Protein AF-A0A6I2X893-F1 (afdb_monomer_lite)

Structure (mmCIF, N/CA/C/O backbone):
data_AF-A0A6I2X893-F1
#
_entry.id   AF-A0A6I2X893-F1
#
loop_
_atom_site.group_PDB
_atom_site.id
_atom_site.type_symbol
_atom_site.label_atom_id
_atom_site.label_alt_id
_atom_site.label_comp_id
_atom_site.label_asym_id
_atom_site.label_entity_id
_atom_site.label_seq_id
_atom_site.pdbx_PDB_ins_code
_atom_site.Cartn_x
_atom_site.Cartn_y
_atom_site.Cartn_z
_atom_site.occupancy
_atom_site.B_iso_or_equiv
_atom_site.auth_seq_id
_atom_site.auth_comp_id
_atom_site.auth_asym_id
_atom_site.auth_atom_id
_atom_site.pdbx_PDB_model_num
ATOM 1 N N . MET A 1 1 ? 40.150 -14.019 -37.208 1.00 62.47 1 MET A N 1
ATOM 2 C CA . MET A 1 1 ? 39.716 -14.136 -35.794 1.00 62.47 1 MET A CA 1
ATOM 3 C C . MET A 1 1 ? 39.563 -12.783 -35.084 1.00 62.47 1 MET A C 1
ATOM 5 O O . MET A 1 1 ? 38.474 -12.524 -34.598 1.00 62.47 1 MET A O 1
ATOM 9 N N . LYS A 1 2 ? 40.552 -11.869 -35.089 1.00 66.88 2 LYS A N 1
ATOM 10 C CA . LYS A 1 2 ? 40.461 -10.568 -34.374 1.00 66.88 2 LYS A CA 1
ATOM 11 C C . LYS A 1 2 ? 39.279 -9.661 -34.775 1.00 66.88 2 LYS A C 1
ATOM 13 O O . LYS A 1 2 ? 38.664 -9.058 -33.910 1.00 66.88 2 LYS A O 1
ATOM 18 N N . ARG A 1 3 ? 38.922 -9.590 -36.065 1.00 70.25 3 ARG A N 1
ATOM 19 C CA . ARG A 1 3 ? 37.807 -8.740 -36.540 1.00 70.25 3 ARG A CA 1
ATOM 20 C C . ARG A 1 3 ? 36.434 -9.213 -36.048 1.00 70.25 3 ARG A C 1
ATOM 22 O O . ARG A 1 3 ? 35.612 -8.386 -35.689 1.00 70.25 3 ARG A O 1
ATOM 29 N N . VAL A 1 4 ? 36.212 -10.527 -35.987 1.00 75.25 4 VAL A N 1
ATOM 30 C CA . VAL A 1 4 ? 34.941 -11.113 -35.519 1.00 75.25 4 VAL A CA 1
ATOM 31 C C . VAL A 1 4 ? 34.735 -10.842 -34.025 1.00 75.25 4 VAL A C 1
ATOM 33 O O . VAL A 1 4 ? 33.635 -10.489 -33.619 1.00 75.25 4 VAL A O 1
ATOM 36 N N . ALA A 1 5 ? 35.807 -10.914 -33.228 1.00 76.31 5 ALA A N 1
ATOM 37 C CA . ALA A 1 5 ? 35.758 -10.590 -31.803 1.00 76.31 5 ALA A CA 1
ATOM 38 C C . ALA A 1 5 ? 35.379 -9.121 -31.545 1.00 76.31 5 ALA A C 1
ATOM 40 O O . ALA A 1 5 ? 34.573 -8.849 -30.667 1.00 76.31 5 ALA A O 1
ATOM 41 N N . VAL A 1 6 ? 35.895 -8.179 -32.344 1.00 80.00 6 VAL A N 1
ATOM 42 C CA . VAL A 1 6 ? 35.561 -6.749 -32.208 1.00 80.00 6 VAL A CA 1
ATOM 43 C C . VAL A 1 6 ? 34.079 -6.491 -32.495 1.00 80.00 6 VAL A C 1
ATOM 45 O O . VAL A 1 6 ? 33.419 -5.818 -31.710 1.00 80.00 6 VAL A O 1
ATOM 48 N N . TRP A 1 7 ? 33.532 -7.063 -33.572 1.00 83.12 7 TRP A N 1
ATOM 49 C CA . TRP A 1 7 ? 32.108 -6.919 -33.900 1.00 83.12 7 TRP A CA 1
ATOM 50 C C . TRP A 1 7 ? 31.191 -7.521 -32.830 1.00 83.12 7 TRP A C 1
ATOM 52 O O . TRP A 1 7 ? 30.184 -6.909 -32.482 1.00 83.12 7 TRP A O 1
ATOM 62 N N . LEU A 1 8 ? 31.565 -8.671 -32.261 1.00 84.69 8 LEU A N 1
ATOM 63 C CA . LEU A 1 8 ? 30.838 -9.267 -31.139 1.00 84.69 8 LEU A CA 1
ATOM 64 C C . LEU A 1 8 ? 30.844 -8.351 -29.910 1.00 84.69 8 LEU A C 1
ATOM 66 O O . LEU A 1 8 ? 29.790 -8.132 -29.321 1.00 84.69 8 LEU A O 1
ATOM 70 N N . SER A 1 9 ? 31.985 -7.750 -29.563 1.00 82.94 9 SER A N 1
ATOM 71 C CA . SER A 1 9 ? 32.061 -6.799 -28.448 1.00 82.94 9 SER A CA 1
ATOM 72 C C . SER A 1 9 ? 31.174 -5.569 -28.664 1.00 82.94 9 SER A C 1
ATOM 74 O O . SER A 1 9 ? 30.499 -5.136 -27.733 1.00 82.94 9 SER A O 1
ATOM 76 N N . PHE A 1 10 ? 31.124 -5.025 -29.885 1.00 85.56 10 PHE A N 1
ATOM 77 C CA . PHE A 1 10 ? 30.237 -3.901 -30.208 1.00 85.56 10 PHE A CA 1
ATOM 78 C C . PHE A 1 10 ? 28.756 -4.271 -30.092 1.00 85.56 10 PHE A C 1
ATOM 80 O O . PHE A 1 10 ? 27.983 -3.495 -29.533 1.00 85.56 10 PHE A O 1
ATOM 87 N N . LEU A 1 11 ? 28.361 -5.455 -30.569 1.00 88.75 11 LEU A N 1
ATOM 88 C CA . LEU A 1 11 ? 26.982 -5.936 -30.443 1.00 88.75 11 LEU A CA 1
ATOM 89 C C . LEU A 1 11 ? 26.580 -6.131 -28.979 1.00 88.75 11 LEU A C 1
ATOM 91 O O . LEU A 1 11 ? 25.486 -5.730 -28.590 1.00 88.75 11 LEU A O 1
ATOM 95 N N . VAL A 1 12 ? 27.475 -6.685 -28.158 1.00 89.56 12 VAL A N 1
ATOM 96 C CA . VAL A 1 12 ? 27.238 -6.849 -26.717 1.00 89.56 12 VAL A CA 1
ATOM 97 C C . VAL A 1 12 ? 27.071 -5.491 -26.035 1.00 89.56 12 VAL A C 1
ATOM 99 O O . VAL A 1 12 ? 26.118 -5.303 -25.284 1.00 89.56 12 VAL A O 1
ATOM 102 N N . LEU A 1 13 ? 27.935 -4.516 -26.328 1.00 90.19 13 LEU A N 1
ATOM 103 C CA . LEU A 1 13 ? 27.825 -3.173 -25.750 1.00 90.19 13 LEU A CA 1
ATOM 104 C C . LEU A 1 13 ? 26.540 -2.455 -26.180 1.00 90.19 13 LEU A C 1
ATOM 106 O O . LEU A 1 13 ? 25.881 -1.839 -25.344 1.00 90.19 13 LEU A O 1
ATOM 110 N N . ALA A 1 14 ? 26.154 -2.563 -27.453 1.00 88.25 14 ALA A N 1
ATOM 111 C CA . ALA A 1 14 ? 24.909 -1.988 -27.952 1.00 88.25 14 ALA A CA 1
ATOM 112 C C . ALA A 1 14 ? 23.677 -2.629 -27.289 1.00 88.25 14 ALA A C 1
ATOM 114 O O . ALA A 1 14 ? 22.754 -1.918 -26.894 1.00 88.25 14 ALA A O 1
ATOM 115 N N . ALA A 1 15 ? 23.683 -3.954 -27.104 1.00 89.62 15 ALA A N 1
ATOM 116 C CA . ALA A 1 15 ? 22.618 -4.663 -26.401 1.00 89.62 15 ALA A CA 1
ATOM 117 C C . ALA A 1 15 ? 22.517 -4.232 -24.928 1.00 89.62 15 ALA A C 1
ATOM 119 O O . ALA A 1 15 ? 21.420 -3.957 -24.445 1.00 89.62 15 ALA A O 1
ATOM 120 N N . ILE A 1 16 ? 23.650 -4.102 -24.228 1.00 91.44 16 ILE A N 1
ATOM 121 C CA . ILE A 1 16 ? 23.689 -3.625 -22.837 1.00 91.44 16 ILE A CA 1
ATOM 122 C C . ILE A 1 16 ? 23.150 -2.193 -22.741 1.00 91.44 16 ILE A C 1
ATOM 124 O O . ILE A 1 16 ? 22.291 -1.920 -21.906 1.00 91.44 16 ILE A O 1
ATOM 128 N N . ALA A 1 17 ? 23.599 -1.285 -23.611 1.00 89.31 17 ALA A N 1
ATOM 129 C CA . ALA A 1 17 ? 23.114 0.094 -23.626 1.00 89.31 17 ALA A CA 1
ATOM 130 C C . ALA A 1 17 ? 21.600 0.166 -23.894 1.00 89.31 17 ALA A C 1
ATOM 132 O O . ALA A 1 17 ? 20.893 0.924 -23.229 1.00 89.31 17 ALA A O 1
ATOM 133 N N . GLY A 1 18 ? 21.091 -0.666 -24.811 1.00 86.88 18 GLY A N 1
ATOM 134 C CA . GLY A 1 18 ? 19.658 -0.796 -25.075 1.00 86.88 18 GLY A CA 1
ATOM 135 C C . GLY A 1 18 ? 18.867 -1.272 -23.853 1.00 86.88 18 GLY A C 1
ATOM 136 O O . GLY A 1 18 ? 17.846 -0.675 -23.515 1.00 86.88 18 GLY A O 1
ATOM 137 N N . LEU A 1 19 ? 19.359 -2.293 -23.144 1.00 88.88 19 LEU A N 1
ATOM 138 C CA . LEU A 1 19 ? 18.731 -2.806 -21.919 1.00 88.88 19 LEU A CA 1
ATOM 139 C C . LEU A 1 19 ? 18.717 -1.773 -20.785 1.00 88.88 19 LEU A C 1
ATOM 141 O O . LEU A 1 19 ? 17.712 -1.653 -20.081 1.00 88.88 19 LEU A O 1
ATOM 145 N N . ILE A 1 20 ? 19.800 -1.006 -20.625 1.00 87.94 20 ILE A N 1
ATOM 146 C CA . ILE A 1 20 ? 19.881 0.078 -19.634 1.00 87.94 20 ILE A CA 1
ATOM 147 C C . ILE A 1 20 ? 18.862 1.171 -19.970 1.00 87.94 20 ILE A C 1
ATOM 149 O O . ILE A 1 20 ? 18.091 1.574 -19.100 1.00 87.94 20 ILE A O 1
ATOM 153 N N . GLY A 1 21 ? 18.815 1.616 -21.230 1.00 84.38 21 GLY A N 1
ATOM 154 C CA . GLY A 1 21 ? 17.868 2.640 -21.676 1.00 84.38 21 GLY A CA 1
ATOM 155 C C . GLY A 1 21 ? 16.410 2.213 -21.501 1.00 84.38 21 GLY A C 1
ATOM 156 O O . GLY A 1 21 ? 15.593 2.988 -21.007 1.00 84.38 21 GLY A O 1
ATOM 157 N N . TYR A 1 22 ? 16.092 0.960 -21.833 1.00 81.12 22 TYR A N 1
ATOM 158 C CA . TYR A 1 22 ? 14.754 0.402 -21.647 1.00 81.12 22 TYR A CA 1
ATOM 159 C C . TYR A 1 22 ? 14.357 0.317 -20.166 1.00 81.12 22 TYR A C 1
ATOM 161 O O . TYR A 1 22 ? 13.268 0.750 -19.793 1.00 81.12 22 TYR A O 1
ATOM 169 N N . SER A 1 23 ? 15.262 -0.164 -19.308 1.00 78.12 23 SER A N 1
ATOM 170 C CA . SER A 1 23 ? 15.038 -0.229 -17.856 1.00 78.12 23 SER A CA 1
ATOM 171 C C . SER A 1 23 ? 14.804 1.157 -17.252 1.00 78.12 23 SER A C 1
ATOM 173 O O . SER A 1 23 ? 13.889 1.339 -16.451 1.00 78.12 23 SER A O 1
ATOM 175 N N . PHE A 1 24 ? 15.590 2.152 -17.670 1.00 80.75 24 PHE A N 1
ATOM 176 C CA . PHE A 1 24 ? 15.430 3.533 -17.217 1.00 80.75 24 PHE A CA 1
ATOM 177 C C . PHE A 1 24 ? 14.083 4.125 -17.649 1.00 80.75 24 PHE A C 1
ATOM 179 O O . PHE A 1 24 ? 13.400 4.765 -16.851 1.00 80.75 24 PHE A O 1
ATOM 186 N N . TRP A 1 25 ? 13.668 3.872 -18.892 1.00 80.50 25 TRP A N 1
ATOM 187 C CA . TRP A 1 25 ? 12.378 4.332 -19.401 1.00 80.50 25 TRP A CA 1
ATOM 188 C C . TRP A 1 25 ? 11.197 3.739 -18.621 1.00 80.50 25 TRP A C 1
ATOM 190 O O . TRP A 1 25 ? 10.290 4.477 -18.234 1.00 80.50 25 TRP A O 1
ATOM 200 N N . LEU A 1 26 ? 11.226 2.432 -18.335 1.00 76.81 26 LEU A N 1
ATOM 201 C CA . LEU A 1 26 ? 10.202 1.778 -17.514 1.00 76.81 26 LEU A CA 1
ATOM 202 C C . LEU A 1 26 ? 10.150 2.357 -16.096 1.00 76.81 26 LEU A C 1
ATOM 204 O O . LEU A 1 26 ? 9.065 2.656 -15.599 1.00 76.81 26 LEU A O 1
ATOM 208 N N . ASN A 1 27 ? 11.312 2.559 -15.471 1.00 74.31 27 ASN A N 1
ATOM 209 C CA . ASN A 1 27 ? 11.397 3.080 -14.111 1.00 74.31 27 ASN A CA 1
ATOM 210 C C . ASN A 1 27 ? 10.838 4.509 -14.008 1.00 74.31 27 ASN A C 1
ATOM 212 O O . ASN A 1 27 ? 10.006 4.779 -13.147 1.00 74.31 27 ASN A O 1
ATOM 216 N N . ASN A 1 28 ? 11.199 5.393 -14.945 1.00 78.00 28 ASN A N 1
ATOM 217 C CA . ASN A 1 28 ? 10.663 6.756 -14.978 1.00 78.00 28 ASN A CA 1
ATOM 218 C C . ASN A 1 28 ? 9.144 6.778 -15.160 1.00 78.00 28 ASN A C 1
ATOM 220 O O . ASN A 1 28 ? 8.459 7.600 -14.558 1.00 78.00 28 ASN A O 1
ATOM 224 N N . ARG A 1 29 ? 8.606 5.877 -15.988 1.00 76.44 29 ARG A N 1
ATOM 225 C CA . ARG A 1 29 ? 7.160 5.789 -16.198 1.00 76.44 29 ARG A CA 1
ATOM 226 C C . ARG A 1 29 ? 6.436 5.353 -14.923 1.00 76.44 29 ARG A C 1
ATOM 228 O O . ARG A 1 29 ? 5.401 5.929 -14.594 1.00 76.44 29 ARG A O 1
ATOM 235 N N . ALA A 1 30 ? 6.993 4.384 -14.196 1.00 76.94 30 ALA A N 1
ATOM 236 C CA . ALA A 1 30 ? 6.466 3.978 -12.898 1.00 76.94 30 ALA A CA 1
ATOM 237 C C . ALA A 1 30 ? 6.508 5.139 -11.889 1.00 76.94 30 ALA A C 1
ATOM 239 O O . ALA A 1 30 ? 5.507 5.401 -11.229 1.00 76.94 30 ALA A O 1
ATOM 240 N N . ASP A 1 31 ? 7.608 5.899 -11.843 1.00 80.94 31 ASP A N 1
ATOM 241 C CA . ASP A 1 31 ? 7.763 7.063 -10.957 1.00 80.94 31 ASP A CA 1
ATOM 242 C C . ASP A 1 31 ? 6.732 8.161 -11.232 1.00 80.94 31 ASP A C 1
ATOM 244 O O . ASP A 1 31 ? 6.144 8.713 -10.302 1.00 80.94 31 ASP A O 1
ATOM 248 N N . THR A 1 32 ? 6.441 8.439 -12.506 1.00 86.38 32 THR A N 1
ATOM 249 C CA . THR A 1 32 ? 5.422 9.437 -12.871 1.00 86.38 32 THR A CA 1
ATOM 250 C C . THR A 1 32 ? 4.002 9.048 -12.458 1.00 86.38 32 THR A C 1
ATOM 252 O O . THR A 1 32 ? 3.158 9.928 -12.318 1.00 86.38 32 THR A O 1
ATOM 255 N N . ALA A 1 33 ? 3.736 7.757 -12.237 1.00 88.38 33 ALA A N 1
ATOM 256 C CA . ALA A 1 33 ? 2.425 7.250 -11.836 1.00 88.38 33 ALA A CA 1
ATOM 257 C C . ALA A 1 33 ? 2.237 7.168 -10.304 1.00 88.38 33 ALA A C 1
ATOM 259 O O . ALA A 1 33 ? 1.122 6.935 -9.839 1.00 88.38 33 ALA A O 1
ATOM 260 N 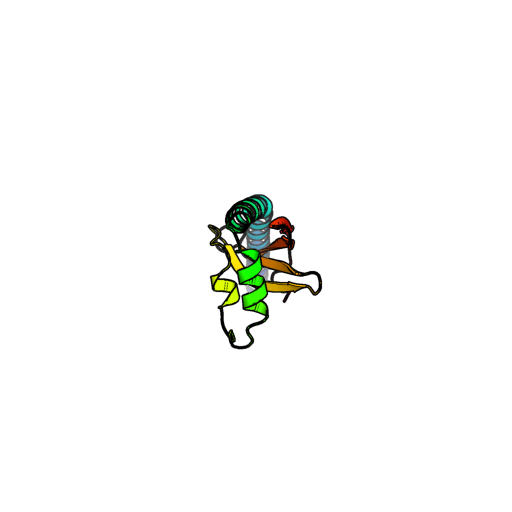N . VAL A 1 34 ? 3.286 7.396 -9.501 1.00 89.56 34 VAL A N 1
ATOM 261 C CA . VAL A 1 34 ? 3.217 7.338 -8.025 1.00 89.56 34 VAL A CA 1
ATOM 262 C C . VAL A 1 34 ? 2.205 8.322 -7.417 1.00 89.56 34 VAL A C 1
ATOM 264 O O . VAL A 1 34 ? 1.502 7.926 -6.484 1.00 89.56 34 VAL A O 1
ATOM 267 N N . PRO A 1 35 ? 2.066 9.573 -7.902 1.00 93.12 35 PRO A N 1
ATOM 268 C CA . PRO A 1 35 ? 1.042 10.481 -7.386 1.00 93.12 35 PRO A CA 1
ATOM 269 C C . PRO A 1 35 ? -0.381 9.966 -7.626 1.00 93.12 35 PRO A C 1
ATOM 271 O O . PRO A 1 35 ? -1.232 10.089 -6.749 1.00 93.12 35 PRO A O 1
ATOM 274 N N . GLU A 1 36 ? -0.631 9.345 -8.783 1.00 93.56 36 GLU A N 1
ATOM 275 C CA . GLU A 1 36 ? -1.933 8.746 -9.094 1.00 93.56 36 GLU A CA 1
ATOM 276 C C . GLU A 1 36 ? -2.210 7.537 -8.198 1.00 93.56 36 GLU A C 1
ATOM 278 O O . GLU A 1 36 ? -3.294 7.431 -7.626 1.00 93.56 36 GLU A O 1
ATOM 283 N N . LEU A 1 37 ? -1.215 6.663 -8.015 1.00 92.88 37 LEU A N 1
ATOM 284 C CA . LEU A 1 37 ? -1.312 5.546 -7.079 1.00 92.88 37 LEU A CA 1
ATOM 285 C C . LEU A 1 37 ? -1.622 6.044 -5.660 1.00 92.88 37 LEU A C 1
ATOM 287 O O . LEU A 1 37 ? -2.536 5.535 -5.016 1.00 92.88 37 LEU A O 1
ATOM 291 N N . SER A 1 38 ? -0.914 7.079 -5.201 1.00 93.75 38 SER A N 1
ATOM 292 C CA . SER A 1 38 ? -1.118 7.664 -3.871 1.00 93.75 38 SER A CA 1
ATOM 293 C C . SER A 1 38 ? -2.535 8.199 -3.703 1.00 93.75 38 SER A C 1
ATOM 295 O O . SER A 1 38 ? -3.183 7.896 -2.710 1.00 93.75 38 SER A O 1
ATOM 297 N N . PHE A 1 39 ? -3.050 8.913 -4.705 1.00 94.81 39 PHE A N 1
ATOM 298 C CA . PHE A 1 39 ? -4.415 9.431 -4.700 1.00 94.81 39 PHE A CA 1
ATOM 299 C C . PHE A 1 39 ? -5.478 8.321 -4.645 1.00 94.81 39 PHE A C 1
ATOM 301 O O . PHE A 1 39 ? -6.470 8.443 -3.923 1.00 94.81 39 PHE A O 1
ATOM 308 N N . ARG A 1 40 ? -5.283 7.220 -5.384 1.00 95.00 40 ARG A N 1
ATOM 309 C CA . ARG A 1 40 ? -6.212 6.077 -5.362 1.00 95.00 40 ARG A CA 1
ATOM 310 C C . ARG A 1 40 ? -6.214 5.366 -4.016 1.00 95.00 40 ARG A C 1
ATOM 312 O O . ARG A 1 40 ? -7.288 5.043 -3.513 1.00 95.00 40 ARG A O 1
ATOM 319 N N . VAL A 1 41 ? -5.031 5.141 -3.444 1.00 94.94 41 VAL A N 1
ATOM 320 C CA . VAL A 1 41 ? -4.885 4.569 -2.100 1.00 94.94 41 VAL A CA 1
ATOM 321 C C . VAL A 1 41 ? -5.568 5.472 -1.077 1.00 94.94 41 VAL A C 1
ATOM 323 O O . VAL A 1 41 ? -6.376 4.989 -0.292 1.00 94.94 41 VAL A O 1
ATOM 326 N N . ASP A 1 42 ? -5.301 6.776 -1.128 1.00 94.50 42 ASP A N 1
ATOM 327 C CA . ASP A 1 42 ? -5.877 7.764 -0.214 1.00 94.50 42 ASP A CA 1
ATOM 328 C C . ASP A 1 42 ? -7.400 7.734 -0.248 1.00 94.50 42 ASP A C 1
ATOM 330 O O . ASP A 1 42 ? -8.042 7.532 0.776 1.00 94.50 42 ASP A O 1
ATOM 334 N N . THR A 1 43 ? -7.974 7.807 -1.450 1.00 94.00 43 THR A N 1
ATOM 335 C CA . THR A 1 43 ? -9.424 7.784 -1.648 1.00 94.00 43 THR A CA 1
ATOM 336 C C . THR A 1 43 ? -10.040 6.490 -1.116 1.00 94.00 43 THR A C 1
ATOM 338 O O . THR A 1 43 ? -11.004 6.535 -0.356 1.00 94.00 43 THR A O 1
ATOM 341 N N . ALA A 1 44 ? -9.490 5.330 -1.483 1.00 93.56 44 ALA A N 1
ATOM 342 C CA . ALA A 1 44 ? -10.037 4.038 -1.073 1.00 93.56 44 ALA A CA 1
ATOM 343 C C . ALA A 1 44 ? -9.959 3.831 0.448 1.00 93.56 44 ALA A C 1
ATOM 345 O O . ALA A 1 44 ? -10.920 3.370 1.065 1.00 93.56 44 ALA A O 1
ATOM 346 N N . VAL A 1 45 ? -8.830 4.199 1.060 1.00 92.50 45 VAL A N 1
ATOM 347 C CA . VAL A 1 45 ? -8.621 4.065 2.505 1.00 92.50 45 VAL A CA 1
ATOM 348 C C . VAL A 1 45 ? -9.440 5.089 3.279 1.00 92.50 45 VAL A C 1
ATOM 350 O O . VAL A 1 45 ? -10.050 4.720 4.275 1.00 92.50 45 VAL A O 1
ATOM 353 N N . ALA A 1 46 ? -9.534 6.335 2.815 1.00 92.06 46 ALA A N 1
ATOM 354 C CA . ALA A 1 46 ? -10.381 7.352 3.433 1.00 92.06 46 ALA A CA 1
ATOM 355 C C . ALA A 1 46 ? -11.861 6.953 3.399 1.00 92.06 46 ALA A C 1
ATOM 357 O O . ALA A 1 46 ? -12.546 7.079 4.413 1.00 92.06 46 ALA A O 1
ATOM 358 N N . MET A 1 47 ? -12.342 6.410 2.275 1.00 89.94 47 MET A N 1
ATOM 359 C CA . MET A 1 47 ? -13.705 5.883 2.172 1.00 89.94 47 MET A CA 1
ATOM 360 C C . MET A 1 47 ? -13.945 4.7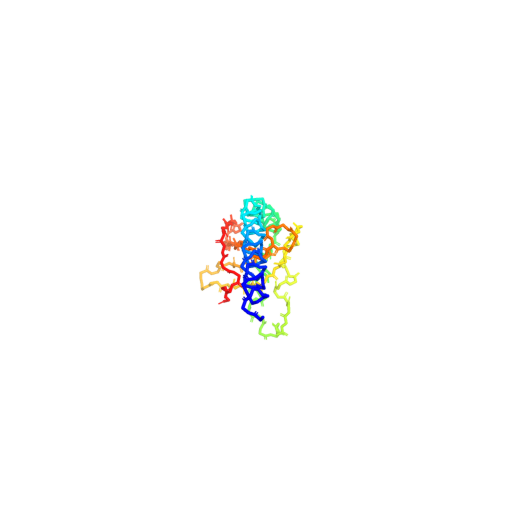19 3.138 1.00 89.94 47 MET A C 1
ATOM 362 O O . MET A 1 47 ? -14.990 4.678 3.779 1.00 89.94 47 MET A O 1
ATOM 366 N N . ALA A 1 48 ? -12.985 3.800 3.277 1.00 88.38 48 ALA A N 1
ATOM 367 C CA . ALA A 1 48 ? -13.087 2.702 4.237 1.00 88.38 48 ALA A CA 1
ATOM 368 C C . ALA A 1 48 ? -13.014 3.186 5.694 1.00 88.38 48 ALA A C 1
ATOM 370 O O . ALA A 1 48 ? -13.737 2.678 6.541 1.00 88.38 48 ALA A O 1
ATOM 371 N N . ALA A 1 49 ? -12.192 4.195 5.989 1.00 87.12 49 ALA A N 1
ATOM 372 C CA . ALA A 1 49 ? -12.064 4.781 7.322 1.00 87.12 49 ALA A CA 1
ATOM 373 C C . ALA A 1 49 ? -13.315 5.553 7.772 1.00 87.12 49 ALA A C 1
ATOM 375 O O . ALA A 1 49 ? -13.500 5.752 8.967 1.00 87.12 49 ALA A O 1
ATOM 376 N N . HIS A 1 50 ? -14.177 5.965 6.835 1.00 85.00 50 HIS A N 1
ATOM 377 C CA . HIS A 1 50 ? -15.493 6.537 7.142 1.00 85.00 50 HIS A CA 1
ATOM 378 C C . HIS A 1 50 ? -16.544 5.479 7.516 1.00 85.00 50 HIS A C 1
ATOM 380 O O . HIS A 1 50 ? -17.621 5.851 7.976 1.00 85.00 50 HIS A O 1
ATOM 386 N N . ASP A 1 51 ? -16.272 4.186 7.304 1.00 83.25 51 ASP A N 1
ATOM 387 C CA . ASP A 1 51 ? -17.135 3.110 7.793 1.00 83.25 51 ASP A CA 1
ATOM 388 C C . ASP A 1 51 ? -16.895 2.887 9.291 1.00 83.25 51 ASP A C 1
ATOM 390 O O . ASP A 1 51 ? -15.764 2.638 9.733 1.00 83.25 51 ASP A O 1
ATOM 394 N N . ASP A 1 52 ? -17.973 2.956 10.073 1.00 74.38 52 ASP A N 1
ATOM 395 C CA . ASP A 1 52 ? -17.919 2.838 11.525 1.00 74.38 52 ASP A CA 1
ATOM 396 C C . ASP A 1 52 ? -17.245 1.514 11.932 1.00 74.38 52 ASP A C 1
ATOM 398 O O . ASP A 1 52 ? -17.665 0.402 11.587 1.00 74.38 52 ASP A O 1
ATOM 402 N N . GLY A 1 53 ? -16.154 1.639 12.689 1.00 80.56 53 GLY A N 1
ATOM 403 C CA . GLY A 1 53 ? -15.407 0.510 13.235 1.00 80.56 53 GLY A CA 1
ATOM 404 C C . GLY A 1 53 ? -14.420 -0.157 12.272 1.00 80.56 53 GLY A C 1
ATOM 405 O O . GLY A 1 53 ? -13.858 -1.188 12.634 1.00 80.56 53 GLY A O 1
ATOM 406 N N . PHE A 1 54 ? -14.152 0.385 11.078 1.00 85.56 54 PHE A N 1
ATOM 407 C CA . PHE A 1 54 ? -13.093 -0.137 10.199 1.00 85.56 54 PHE A CA 1
ATOM 408 C C . PHE A 1 54 ? -11.724 -0.189 10.896 1.00 85.56 54 PHE A C 1
ATOM 410 O O . PHE A 1 54 ? -11.092 -1.249 10.959 1.00 85.56 54 PHE A O 1
ATOM 417 N N . THR A 1 55 ? -11.301 0.933 11.482 1.00 82.31 55 THR A N 1
ATOM 418 C CA . THR A 1 55 ? -10.041 1.039 12.231 1.00 82.31 55 THR A CA 1
ATOM 419 C C . THR A 1 55 ? -10.025 0.087 13.427 1.00 82.31 55 THR A C 1
ATOM 421 O O . THR A 1 55 ? -9.041 -0.619 13.640 1.00 82.31 55 THR A O 1
ATOM 424 N N . ASP A 1 56 ? -11.140 -0.028 14.153 1.00 84.81 56 ASP A N 1
ATOM 425 C CA . ASP A 1 56 ? -11.266 -0.949 15.287 1.00 84.81 56 ASP A CA 1
ATOM 426 C C . ASP A 1 56 ? -11.154 -2.414 14.859 1.00 84.81 56 ASP A C 1
ATOM 428 O O . ASP A 1 56 ? -10.496 -3.203 15.538 1.00 84.81 56 ASP A O 1
ATOM 432 N N . ARG A 1 57 ? -11.742 -2.791 13.715 1.00 85.00 57 ARG A N 1
ATOM 433 C CA . ARG A 1 57 ? -11.617 -4.142 13.144 1.00 85.00 57 ARG A CA 1
ATOM 434 C C . ARG A 1 57 ? -10.173 -4.453 12.772 1.00 85.00 57 ARG A C 1
ATOM 436 O O . ARG A 1 57 ? -9.715 -5.559 13.049 1.00 85.00 57 ARG A O 1
ATOM 443 N N . LEU A 1 58 ? -9.446 -3.492 12.203 1.00 81.94 58 LEU A N 1
ATOM 444 C CA . LEU A 1 58 ? -8.021 -3.639 11.895 1.00 81.94 58 LEU A CA 1
ATOM 445 C C . LEU A 1 58 ? -7.177 -3.783 13.170 1.00 81.94 58 LEU A C 1
ATOM 447 O O . LEU A 1 58 ? -6.371 -4.707 13.278 1.00 81.94 58 LEU A O 1
ATOM 451 N N . ILE A 1 59 ? -7.399 -2.931 14.173 1.00 82.12 59 ILE A N 1
ATOM 452 C CA . ILE A 1 59 ? -6.713 -3.011 15.473 1.00 82.12 59 ILE A CA 1
ATOM 453 C C . ILE A 1 59 ? -7.053 -4.316 16.202 1.00 82.12 59 ILE A C 1
ATOM 455 O O . ILE A 1 59 ? -6.208 -4.898 16.880 1.00 82.12 59 ILE A O 1
ATOM 459 N N . TRP A 1 60 ? -8.287 -4.795 16.096 1.00 82.25 60 TRP A N 1
ATOM 460 C CA . TRP A 1 60 ? -8.674 -6.083 16.653 1.00 82.25 60 TRP A CA 1
ATOM 461 C C . TRP A 1 60 ? -7.981 -7.228 15.908 1.00 82.25 60 TRP A C 1
ATOM 463 O O . TRP A 1 60 ? -7.394 -8.100 16.548 1.00 82.25 60 TRP A O 1
ATOM 473 N N . ALA A 1 61 ? -7.958 -7.188 14.572 1.00 77.88 61 ALA A N 1
ATOM 474 C CA . ALA A 1 61 ? -7.295 -8.189 13.741 1.00 77.88 61 ALA A CA 1
ATOM 475 C C . ALA A 1 61 ? -5.787 -8.292 14.028 1.00 77.88 61 ALA A C 1
ATOM 477 O O . ALA A 1 61 ? -5.252 -9.397 14.002 1.00 77.88 61 ALA A O 1
ATOM 478 N N . SER A 1 62 ? -5.111 -7.190 14.382 1.00 76.44 62 SER A N 1
ATOM 479 C CA . SER A 1 62 ? -3.691 -7.230 14.777 1.00 76.44 62 SER A CA 1
ATOM 480 C C . SER A 1 62 ? -3.434 -7.951 16.103 1.00 76.44 62 SER A C 1
ATOM 482 O O . SER A 1 62 ? -2.348 -8.486 16.318 1.00 76.44 62 SER A O 1
ATOM 484 N N . LYS A 1 63 ? -4.426 -7.982 17.001 1.00 76.75 63 LYS A N 1
ATOM 485 C CA . LYS A 1 63 ? -4.325 -8.600 18.335 1.00 76.75 63 LYS A CA 1
ATOM 486 C C . LYS A 1 63 ? -4.688 -10.080 18.331 1.00 76.75 63 LYS A C 1
ATOM 488 O O . LYS A 1 63 ? -4.324 -10.811 19.253 1.00 76.75 63 LYS A O 1
ATOM 493 N N . VAL A 1 64 ? -5.421 -10.530 17.318 1.00 69.38 64 VAL A N 1
ATOM 494 C CA . VAL A 1 64 ? -5.859 -11.917 17.196 1.00 69.38 64 VAL A CA 1
ATOM 495 C C . VAL A 1 64 ? -4.722 -12.736 16.582 1.00 69.38 64 VAL A C 1
ATOM 497 O O . VAL A 1 64 ? -4.581 -12.858 15.369 1.00 69.38 64 VAL A O 1
ATOM 500 N N . SER A 1 65 ? -3.906 -13.325 17.459 1.00 50.34 65 SER A N 1
ATOM 501 C CA . SER A 1 65 ? -2.731 -14.155 17.137 1.00 50.34 65 SER A CA 1
ATOM 502 C C . SER A 1 65 ? -3.018 -15.381 16.256 1.00 50.34 65 SER A C 1
ATOM 504 O O . SER A 1 65 ? -2.084 -16.013 15.761 1.00 50.34 65 SER A O 1
ATOM 506 N N . SER A 1 66 ? -4.291 -15.731 16.044 1.00 47.56 66 SER A N 1
ATOM 507 C CA . SER A 1 66 ? -4.708 -16.825 15.163 1.00 47.56 66 SER A CA 1
ATOM 508 C C . SER A 1 66 ? -4.737 -16.457 13.677 1.00 47.56 66 SER A C 1
ATOM 510 O O . SER A 1 66 ? -4.896 -17.354 12.853 1.00 47.56 66 SER A O 1
ATOM 512 N N . PHE A 1 67 ? -4.554 -15.186 13.302 1.00 49.44 67 PHE A N 1
ATOM 513 C CA . PHE A 1 67 ? -4.369 -14.790 11.903 1.00 49.44 67 PHE A CA 1
ATOM 514 C C . PHE A 1 67 ? -2.918 -15.009 11.448 1.00 49.44 67 PHE A C 1
ATOM 516 O O . PHE A 1 67 ? -2.213 -14.090 11.047 1.00 49.44 67 PHE A O 1
ATOM 523 N N . GLN A 1 68 ? -2.458 -16.260 11.502 1.00 40.94 68 GLN A N 1
ATOM 524 C CA . GLN A 1 68 ? -1.300 -16.690 10.721 1.00 40.94 68 GLN A CA 1
ATOM 525 C C . GLN A 1 68 ? -1.765 -16.881 9.263 1.00 40.94 68 GLN A C 1
ATOM 527 O O . GLN A 1 68 ? -2.154 -17.977 8.870 1.00 40.94 68 GLN A O 1
ATOM 532 N N . GLY A 1 69 ? -1.823 -15.786 8.496 1.00 52.41 69 GLY A N 1
ATOM 533 C CA . GLY A 1 69 ? -2.257 -15.725 7.089 1.00 52.41 69 GLY A CA 1
ATOM 534 C C . GLY A 1 69 ? -2.682 -14.308 6.668 1.00 52.41 69 GLY A C 1
ATOM 535 O O . GLY A 1 69 ? -2.663 -13.407 7.505 1.00 52.41 69 GLY A O 1
ATOM 536 N N . ASP A 1 70 ? -3.117 -14.123 5.410 1.00 55.91 70 ASP A N 1
ATOM 537 C CA . ASP A 1 70 ? -3.590 -12.860 4.778 1.00 55.91 70 ASP A CA 1
ATOM 538 C C . ASP A 1 70 ? -4.784 -12.162 5.486 1.00 55.91 70 ASP A C 1
ATOM 540 O O . ASP A 1 70 ? -5.456 -11.309 4.917 1.00 55.91 70 ASP A O 1
ATOM 544 N N . GLY A 1 71 ? -5.103 -12.509 6.732 1.00 64.38 71 GLY 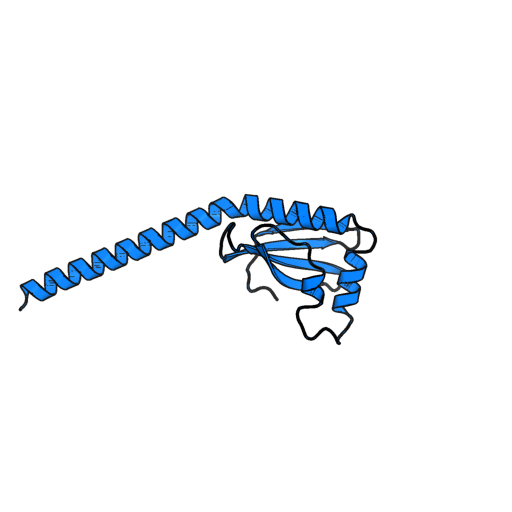A N 1
ATOM 545 C CA . GLY A 1 71 ? -6.300 -12.079 7.453 1.00 64.38 71 GLY A CA 1
ATOM 546 C C . GLY A 1 71 ? -6.462 -10.567 7.617 1.00 64.38 71 GLY A C 1
ATOM 547 O O . GLY A 1 71 ? -7.483 -10.036 7.184 1.00 64.38 71 GLY A O 1
ATOM 548 N N . PRO A 1 72 ? -5.487 -9.843 8.201 1.00 66.62 72 PRO A N 1
ATOM 549 C CA . PRO A 1 72 ? -5.570 -8.386 8.312 1.00 66.62 72 PRO A CA 1
ATOM 550 C C . PRO A 1 72 ? -5.537 -7.706 6.938 1.00 66.62 72 PRO A C 1
ATOM 552 O O . PRO A 1 72 ? -6.146 -6.658 6.750 1.00 66.62 72 PRO A O 1
ATOM 555 N N . LEU A 1 73 ? -4.865 -8.333 5.966 1.00 74.81 73 LEU A N 1
ATOM 556 C CA . LEU A 1 73 ? -4.797 -7.863 4.584 1.00 74.81 73 LEU A CA 1
ATOM 557 C C . LEU A 1 73 ? -6.148 -8.005 3.866 1.00 74.81 73 LEU A C 1
ATOM 559 O O . LEU A 1 73 ? -6.488 -7.155 3.053 1.00 74.81 73 LEU A O 1
ATOM 563 N N . ALA A 1 74 ? -6.960 -9.006 4.216 1.00 76.25 74 ALA A N 1
ATOM 564 C CA . ALA A 1 74 ? -8.311 -9.183 3.680 1.00 76.25 74 ALA A CA 1
ATOM 565 C C . ALA A 1 74 ? -9.296 -8.093 4.136 1.00 76.25 74 ALA A C 1
ATOM 567 O O . ALA A 1 74 ? -10.342 -7.912 3.514 1.00 76.25 74 ALA A O 1
ATOM 568 N N . LEU A 1 75 ? -8.978 -7.373 5.216 1.00 82.62 75 LEU A N 1
ATOM 569 C CA . LEU A 1 75 ? -9.736 -6.197 5.641 1.00 82.62 75 LEU A CA 1
ATOM 570 C C . LEU A 1 75 ? -9.307 -4.934 4.892 1.00 82.62 75 LEU A C 1
ATOM 572 O O . LEU A 1 75 ? -10.050 -3.958 4.908 1.00 82.62 75 LEU A O 1
ATOM 576 N N . ALA A 1 76 ? -8.135 -4.919 4.255 1.00 87.44 76 ALA A N 1
ATOM 577 C CA . ALA A 1 76 ? -7.664 -3.743 3.543 1.00 87.44 76 ALA A CA 1
ATOM 578 C C . ALA A 1 76 ? -8.568 -3.440 2.330 1.00 87.44 76 ALA A C 1
ATOM 580 O O . ALA A 1 76 ? -8.972 -4.359 1.611 1.00 87.44 76 ALA A O 1
ATOM 581 N N . PRO A 1 77 ? -8.898 -2.163 2.075 1.00 90.69 77 PRO A N 1
ATOM 582 C CA . PRO A 1 77 ? -9.706 -1.789 0.928 1.00 90.69 77 PRO A CA 1
ATOM 583 C C . PRO A 1 77 ? -9.003 -2.137 -0.382 1.00 90.69 77 PRO A C 1
ATOM 585 O O . PRO A 1 77 ? -7.791 -1.988 -0.536 1.00 90.69 77 PRO A O 1
ATOM 588 N N . VAL A 1 78 ? -9.795 -2.571 -1.359 1.00 91.44 78 VAL A N 1
ATOM 589 C CA . VAL A 1 78 ? -9.295 -2.876 -2.699 1.00 91.44 78 VAL A CA 1
ATOM 590 C C . VAL A 1 78 ? -8.950 -1.573 -3.413 1.00 91.44 78 VAL A C 1
ATOM 592 O O . VAL A 1 78 ? -9.806 -0.708 -3.597 1.00 91.44 78 VAL A O 1
ATOM 595 N N . VAL A 1 79 ? -7.703 -1.457 -3.863 1.00 93.69 79 VAL A N 1
ATOM 596 C CA . VAL A 1 79 ? -7.224 -0.319 -4.650 1.00 93.69 79 VAL A CA 1
ATOM 597 C C . VAL A 1 79 ? -7.017 -0.773 -6.086 1.00 93.69 79 VAL A C 1
ATOM 599 O O . VAL A 1 79 ? -6.245 -1.686 -6.361 1.00 93.69 79 VAL A O 1
ATOM 602 N N . ALA A 1 80 ? -7.701 -0.127 -7.030 1.00 91.81 80 ALA A N 1
ATOM 603 C CA . ALA A 1 80 ? -7.520 -0.420 -8.446 1.00 91.81 80 ALA A CA 1
ATOM 604 C C . ALA A 1 80 ? -6.074 -0.134 -8.868 1.00 91.81 80 ALA A C 1
ATOM 606 O O . ALA A 1 80 ? -5.656 1.027 -8.952 1.00 91.81 80 ALA A O 1
ATOM 607 N N . GLY A 1 81 ? -5.363 -1.214 -9.167 1.00 91.12 81 GLY A N 1
ATOM 608 C CA . GLY A 1 81 ? -3.996 -1.189 -9.645 1.00 91.12 81 GLY A CA 1
ATOM 609 C C . GLY A 1 81 ? -2.906 -1.272 -8.592 1.00 91.12 81 GLY A C 1
ATOM 610 O O . GLY A 1 81 ? -1.745 -0.965 -8.865 1.00 91.12 81 GLY A O 1
ATOM 611 N N . ALA A 1 82 ? -3.284 -1.689 -7.388 1.00 94.00 82 ALA A N 1
ATOM 612 C CA . ALA A 1 82 ? -2.355 -1.975 -6.318 1.00 94.00 82 ALA A CA 1
ATOM 613 C C . ALA A 1 82 ? -2.842 -3.145 -5.467 1.00 94.00 82 ALA A C 1
ATOM 615 O O . ALA A 1 82 ? -4.038 -3.417 -5.378 1.00 94.00 82 ALA A O 1
ATOM 616 N N . GLU A 1 83 ? -1.909 -3.818 -4.816 1.00 92.69 83 GLU A N 1
ATOM 617 C CA . GLU A 1 83 ? -2.187 -4.872 -3.848 1.00 92.69 83 GLU A CA 1
ATOM 618 C C . GLU A 1 83 ? -1.641 -4.485 -2.480 1.00 92.69 83 GLU A C 1
ATOM 620 O O . GLU A 1 83 ? -0.616 -3.811 -2.379 1.00 92.69 83 GLU A O 1
ATOM 625 N N . VAL A 1 84 ? -2.326 -4.887 -1.411 1.00 90.88 84 VAL A N 1
ATOM 626 C CA . VAL A 1 84 ? -1.810 -4.654 -0.065 1.00 90.88 84 VAL A CA 1
ATOM 627 C C . VAL A 1 84 ? -0.693 -5.666 0.216 1.00 90.88 84 VAL A C 1
ATOM 629 O O . VAL A 1 84 ? -0.852 -6.868 0.016 1.00 90.88 84 VAL A O 1
ATOM 632 N N . ARG A 1 85 ? 0.462 -5.175 0.657 1.00 89.31 85 ARG A N 1
ATOM 633 C CA . ARG A 1 85 ? 1.678 -5.966 0.893 1.00 89.31 85 ARG A CA 1
ATOM 634 C C . ARG A 1 85 ? 1.967 -6.189 2.358 1.00 89.31 85 ARG A C 1
ATOM 636 O O . ARG A 1 85 ? 2.463 -7.250 2.728 1.00 89.31 85 ARG A O 1
ATOM 643 N N . SER A 1 86 ? 1.700 -5.190 3.187 1.00 87.56 86 SER A N 1
ATOM 644 C CA . SER A 1 86 ? 1.918 -5.304 4.621 1.00 87.56 86 SER A CA 1
ATOM 645 C C . SER A 1 86 ? 0.918 -4.480 5.411 1.00 87.56 86 SER A C 1
ATOM 647 O O . SER A 1 86 ? 0.298 -3.533 4.918 1.00 87.56 86 SER A O 1
ATOM 649 N N . PHE A 1 87 ? 0.765 -4.900 6.657 1.00 87.50 87 PHE A N 1
ATOM 650 C CA . PHE A 1 87 ? -0.093 -4.297 7.651 1.00 87.50 87 PHE A CA 1
ATOM 651 C C . PHE A 1 87 ? 0.659 -4.280 8.976 1.00 87.50 87 PHE A C 1
ATOM 653 O O . PHE A 1 87 ? 1.221 -5.299 9.385 1.00 87.50 87 PHE A O 1
ATOM 660 N N . SER A 1 88 ? 0.643 -3.143 9.658 1.00 86.31 88 SER A N 1
ATOM 661 C CA . SER A 1 88 ? 1.166 -3.022 11.014 1.00 86.31 88 SER A CA 1
ATOM 662 C C . SER A 1 88 ? 0.336 -2.044 11.835 1.00 86.31 88 SER A C 1
ATOM 664 O O . SER A 1 88 ? -0.383 -1.200 11.303 1.00 86.31 88 SER A O 1
ATOM 666 N N . VAL A 1 89 ? 0.412 -2.181 13.157 1.00 88.00 89 VAL A N 1
ATOM 667 C CA . VAL A 1 89 ? -0.234 -1.267 14.104 1.00 88.00 89 VAL A CA 1
ATOM 668 C C . VAL A 1 89 ? 0.823 -0.797 15.090 1.00 88.00 89 VAL A C 1
ATOM 670 O O . VAL A 1 89 ? 1.517 -1.619 15.690 1.00 88.00 89 VAL A O 1
ATOM 673 N N . SER A 1 90 ? 0.980 0.517 15.234 1.00 86.00 90 SER A N 1
ATOM 674 C CA . SER A 1 90 ? 1.906 1.097 16.205 1.00 86.00 90 SER A CA 1
ATOM 675 C C . SER A 1 90 ? 1.364 0.977 17.634 1.00 86.00 90 SER A C 1
ATOM 677 O O . SER A 1 90 ? 0.177 0.732 17.855 1.00 86.00 90 SER A O 1
ATOM 679 N N . LEU A 1 91 ? 2.231 1.196 18.627 1.00 81.62 91 LEU A N 1
ATOM 680 C CA . LEU A 1 91 ? 1.815 1.263 20.035 1.00 81.62 91 LEU A CA 1
ATOM 681 C C . LEU A 1 91 ? 0.815 2.399 20.297 1.00 81.62 91 LEU A C 1
ATOM 683 O O . LEU A 1 91 ? -0.039 2.266 21.169 1.00 81.62 91 LEU A O 1
ATOM 687 N N . ASP A 1 92 ? 0.885 3.465 19.500 1.00 86.31 92 ASP A N 1
ATOM 688 C CA . ASP A 1 92 ? -0.033 4.606 19.556 1.00 86.31 92 ASP A CA 1
ATOM 689 C C . ASP A 1 92 ? -1.369 4.322 18.841 1.00 86.31 92 ASP A C 1
ATOM 691 O O . ASP A 1 92 ? -2.213 5.205 18.720 1.00 86.31 92 ASP A O 1
ATOM 695 N N . GLY A 1 93 ? -1.571 3.096 18.340 1.00 84.12 93 GLY A N 1
ATOM 696 C CA . GLY A 1 93 ? -2.797 2.677 17.661 1.00 84.12 93 GLY A CA 1
ATOM 697 C C . GLY A 1 93 ? -2.904 3.126 16.203 1.00 84.12 93 GLY A C 1
ATOM 698 O O . GLY A 1 93 ? -3.954 2.934 15.596 1.00 84.12 93 GLY A O 1
ATOM 699 N N . ILE A 1 94 ? -1.839 3.691 15.622 1.00 89.44 94 ILE A N 1
ATOM 700 C CA . ILE A 1 94 ? -1.814 4.053 14.201 1.00 89.44 94 ILE A CA 1
ATOM 701 C C . ILE A 1 94 ? -1.732 2.773 13.382 1.00 89.44 94 ILE A C 1
ATOM 703 O O . ILE A 1 94 ? -0.796 1.986 13.539 1.00 89.44 94 ILE A O 1
ATOM 707 N N . VAL A 1 95 ? -2.690 2.589 12.483 1.00 90.31 95 VAL A N 1
ATOM 708 C CA . VAL A 1 95 ? -2.701 1.475 11.544 1.00 90.31 95 VAL A CA 1
ATOM 709 C C . VAL A 1 95 ? -1.982 1.891 10.269 1.00 90.31 95 VAL A C 1
ATOM 711 O O . VAL A 1 95 ? -2.333 2.895 9.660 1.00 90.31 95 VAL A O 1
ATOM 714 N N . ARG A 1 96 ? -0.994 1.111 9.836 1.00 91.56 96 ARG A N 1
ATOM 715 C CA . ARG A 1 96 ? -0.292 1.305 8.567 1.00 91.56 96 ARG A CA 1
ATOM 716 C C . ARG A 1 96 ? -0.625 0.172 7.608 1.00 91.56 96 ARG A C 1
ATOM 718 O O . ARG A 1 96 ? -0.416 -0.994 7.930 1.00 91.56 96 ARG A O 1
ATOM 725 N N . LEU A 1 97 ? -1.075 0.532 6.410 1.00 91.69 97 LEU A N 1
ATOM 726 C CA . LEU A 1 97 ? -1.235 -0.364 5.264 1.00 91.69 97 LEU A CA 1
ATOM 727 C C . LEU A 1 97 ? -0.245 0.042 4.175 1.00 91.69 97 LEU A C 1
ATOM 729 O O . LEU A 1 97 ? -0.172 1.219 3.828 1.00 91.69 97 LEU A O 1
ATOM 733 N N . ILE A 1 98 ? 0.508 -0.907 3.625 1.00 93.19 98 ILE A N 1
ATOM 734 C CA . ILE A 1 98 ? 1.395 -0.649 2.484 1.00 93.19 98 ILE A CA 1
ATOM 735 C C . ILE A 1 98 ? 0.794 -1.284 1.242 1.00 93.19 98 ILE A C 1
ATOM 737 O O . ILE A 1 98 ? 0.544 -2.485 1.230 1.00 93.19 98 ILE A O 1
ATOM 741 N N . TYR A 1 99 ? 0.606 -0.481 0.199 1.00 93.75 99 TYR A N 1
ATOM 742 C CA . TYR A 1 99 ? 0.146 -0.919 -1.112 1.00 93.75 99 TYR A CA 1
ATOM 743 C C . TYR A 1 99 ? 1.300 -0.910 -2.102 1.00 93.75 99 TYR A C 1
ATOM 745 O O . TYR A 1 99 ? 2.015 0.087 -2.178 1.00 93.75 99 TYR A O 1
ATOM 753 N N . GLU A 1 100 ? 1.456 -1.984 -2.868 1.00 94.56 100 GLU A N 1
ATOM 754 C CA . GLU A 1 100 ? 2.370 -2.082 -4.004 1.00 94.56 100 GLU A CA 1
ATOM 755 C C . GLU A 1 100 ? 1.591 -1.937 -5.307 1.00 94.56 100 GLU A C 1
ATOM 757 O O . GLU A 1 100 ? 0.608 -2.637 -5.539 1.00 94.56 100 GLU A O 1
ATOM 762 N N . GLY A 1 101 ? 2.028 -1.011 -6.156 1.00 93.12 101 GLY A N 1
ATOM 763 C CA . GLY A 1 101 ? 1.490 -0.835 -7.495 1.00 93.12 101 GLY A CA 1
ATOM 764 C C . GLY A 1 101 ? 1.732 -2.075 -8.352 1.00 93.12 101 GLY A C 1
ATOM 765 O O . GLY A 1 101 ? 2.869 -2.544 -8.451 1.00 93.12 101 GLY A O 1
ATOM 766 N N . THR A 1 102 ? 0.681 -2.596 -8.985 1.00 90.88 102 THR A N 1
ATOM 767 C CA . THR A 1 102 ? 0.745 -3.803 -9.825 1.00 90.88 102 THR A CA 1
ATOM 768 C C . THR A 1 102 ? 0.739 -3.440 -11.307 1.00 90.88 102 THR A C 1
ATOM 770 O O . THR A 1 102 ? 1.706 -3.717 -12.017 1.00 90.88 102 THR A O 1
ATOM 773 N N . ASP A 1 103 ? -0.306 -2.760 -11.776 1.00 88.00 103 ASP A N 1
ATOM 774 C CA . ASP A 1 103 ? -0.391 -2.174 -13.122 1.00 88.00 103 ASP A CA 1
ATOM 775 C C . ASP A 1 103 ? -0.103 -0.656 -13.112 1.00 88.00 103 ASP A C 1
ATOM 777 O O . ASP A 1 103 ? 0.484 -0.124 -14.060 1.00 88.00 103 ASP A O 1
ATOM 781 N N . LEU A 1 104 ? -0.440 0.030 -12.016 1.00 83.69 104 LEU A N 1
ATOM 782 C CA . LEU A 1 104 ? -0.217 1.448 -11.781 1.00 83.69 104 LEU A CA 1
ATOM 783 C C . LEU A 1 104 ? 1.013 1.639 -10.893 1.00 83.69 104 LEU A C 1
ATOM 785 O O . LEU A 1 104 ? 1.037 1.192 -9.756 1.00 83.69 104 LEU A O 1
ATOM 789 N N . ALA A 1 105 ? 2.026 2.338 -11.410 1.00 88.81 105 ALA A N 1
ATOM 790 C CA . ALA A 1 105 ? 3.342 2.476 -10.776 1.00 88.81 105 ALA A CA 1
ATOM 791 C C . ALA A 1 105 ? 3.944 1.123 -10.310 1.00 88.81 105 ALA A C 1
ATOM 793 O O . ALA A 1 105 ? 4.195 0.945 -9.117 1.00 88.81 105 ALA A O 1
ATOM 794 N N . PRO A 1 106 ? 4.196 0.167 -11.234 1.00 89.31 106 PRO A N 1
ATOM 795 C CA . PRO A 1 106 ? 4.618 -1.188 -10.881 1.00 89.31 106 PRO A CA 1
ATOM 796 C C . PRO A 1 106 ? 5.850 -1.212 -9.969 1.00 89.31 106 PRO A C 1
ATOM 798 O O . PRO A 1 106 ? 6.871 -0.593 -10.287 1.00 89.31 106 PRO A O 1
ATOM 801 N N . GLY A 1 107 ? 5.760 -1.924 -8.844 1.00 87.44 107 GLY A N 1
ATOM 802 C CA . GLY A 1 107 ? 6.851 -2.051 -7.870 1.00 87.44 107 GLY A CA 1
ATOM 803 C C . GLY A 1 107 ? 7.137 -0.779 -7.061 1.00 87.44 107 GLY A C 1
ATOM 804 O O . GLY A 1 107 ? 8.195 -0.663 -6.433 1.00 87.44 107 GLY A O 1
ATOM 805 N N . ARG A 1 108 ? 6.233 0.209 -7.090 1.00 92.19 108 ARG A N 1
ATOM 806 C CA . ARG A 1 108 ? 6.250 1.365 -6.186 1.00 92.19 108 ARG A CA 1
ATOM 807 C C . ARG A 1 108 ? 5.252 1.162 -5.070 1.00 92.19 108 ARG A C 1
ATOM 809 O O . ARG A 1 108 ? 4.157 0.663 -5.304 1.00 92.19 108 ARG A O 1
ATOM 816 N N . CYS A 1 109 ? 5.635 1.596 -3.874 1.00 93.56 109 CYS A N 1
ATOM 817 C CA . CYS A 1 109 ? 4.798 1.440 -2.703 1.00 93.56 109 CYS A CA 1
ATOM 818 C C . CYS A 1 109 ? 4.325 2.765 -2.126 1.00 93.56 109 CYS A C 1
ATOM 820 O O . CYS A 1 109 ? 5.043 3.768 -2.113 1.00 93.56 109 CYS A O 1
ATOM 822 N N . VAL A 1 110 ? 3.100 2.738 -1.617 1.00 95.25 110 VAL A N 1
ATOM 823 C CA . VAL A 1 110 ? 2.465 3.835 -0.892 1.00 95.25 110 VAL A CA 1
ATOM 824 C C . VAL A 1 110 ? 1.997 3.292 0.447 1.00 95.25 110 VAL A C 1
ATOM 826 O O . VAL A 1 110 ? 1.312 2.274 0.507 1.00 95.25 110 VAL A O 1
ATOM 829 N N . ALA A 1 111 ? 2.378 3.969 1.525 1.00 94.50 111 ALA A N 1
ATOM 830 C CA . ALA A 1 111 ? 1.839 3.710 2.849 1.00 94.50 111 ALA A CA 1
ATOM 831 C C . ALA A 1 111 ? 0.615 4.596 3.087 1.00 94.50 111 ALA A C 1
ATOM 833 O O . ALA A 1 111 ? 0.662 5.795 2.808 1.00 94.50 111 ALA A O 1
ATOM 834 N N . ALA A 1 112 ? -0.440 4.007 3.639 1.00 94.69 112 ALA A N 1
ATOM 835 C CA . ALA A 1 112 ? -1.576 4.700 4.222 1.00 94.69 112 ALA A CA 1
ATOM 836 C C . ALA A 1 112 ? -1.531 4.519 5.743 1.00 94.69 112 ALA A C 1
ATOM 838 O O . ALA A 1 112 ? -1.640 3.398 6.240 1.00 94.69 112 ALA A O 1
ATOM 839 N N . ASP A 1 113 ? -1.340 5.624 6.458 1.00 93.69 113 ASP A N 1
ATOM 840 C CA . ASP A 1 113 ? -1.379 5.696 7.915 1.00 93.69 113 ASP A CA 1
ATOM 841 C C . ASP A 1 113 ? -2.776 6.165 8.343 1.00 93.69 113 ASP A C 1
ATOM 843 O O . ASP A 1 113 ? -3.217 7.238 7.937 1.00 93.69 113 ASP A O 1
ATOM 847 N N . ILE A 1 114 ? -3.464 5.367 9.153 1.00 92.81 114 ILE A N 1
ATOM 848 C CA . ILE A 1 114 ? -4.801 5.644 9.681 1.00 92.81 114 ILE A CA 1
ATOM 849 C C . ILE A 1 114 ? -4.665 5.876 11.185 1.00 92.81 114 ILE A C 1
ATOM 851 O O . ILE A 1 114 ? -4.178 5.002 11.909 1.00 92.81 114 ILE A O 1
ATOM 855 N N . THR A 1 115 ? -5.066 7.049 11.667 1.00 90.88 115 THR A N 1
ATOM 856 C CA . THR A 1 115 ? -5.040 7.358 13.102 1.00 90.88 115 THR A CA 1
ATOM 857 C C . THR A 1 115 ? -6.220 6.703 13.829 1.00 90.88 115 THR A C 1
ATOM 859 O O . THR A 1 115 ? -7.212 6.343 13.186 1.00 90.88 115 THR A O 1
ATOM 862 N N . PRO A 1 116 ? -6.167 6.561 15.167 1.00 84.50 116 PRO A N 1
ATOM 863 C CA . PRO A 1 116 ? -7.297 6.055 15.950 1.00 84.50 116 PRO A CA 1
ATOM 864 C C . PRO A 1 116 ? -8.594 6.853 15.747 1.00 84.50 116 PRO A C 1
ATOM 866 O O . PRO A 1 116 ? -9.683 6.304 15.862 1.00 84.50 116 PRO A O 1
ATOM 869 N N . GLU A 1 117 ? -8.485 8.137 15.406 1.00 86.00 117 GLU A N 1
ATOM 870 C CA . GLU A 1 117 ? -9.612 9.029 15.116 1.00 86.00 117 GLU A CA 1
ATOM 871 C C . GLU A 1 117 ? -10.146 8.887 13.677 1.00 86.00 117 GLU A C 1
ATOM 873 O O . GLU A 1 117 ? -11.071 9.601 13.297 1.00 86.00 117 GLU A O 1
ATOM 878 N N . GLY A 1 118 ? -9.562 7.999 12.864 1.00 84.56 118 GLY A N 1
ATOM 879 C CA . GLY A 1 118 ? -9.977 7.742 11.483 1.00 84.56 118 GLY A CA 1
ATOM 880 C C . GLY A 1 118 ? -9.384 8.696 10.442 1.00 84.56 118 GLY A C 1
ATOM 881 O O . GLY A 1 118 ? -9.786 8.650 9.280 1.00 84.56 118 GLY A O 1
ATOM 882 N N . ALA A 1 119 ? -8.422 9.550 10.810 1.00 90.25 119 ALA A N 1
ATOM 883 C CA . ALA A 1 119 ? -7.725 10.388 9.837 1.00 90.25 119 ALA A CA 1
ATOM 884 C C . ALA A 1 119 ? -6.748 9.546 9.003 1.00 90.25 119 ALA A C 1
ATOM 886 O O . ALA A 1 119 ? -6.021 8.720 9.552 1.00 90.25 119 ALA A O 1
ATOM 887 N N . VAL A 1 120 ? -6.709 9.776 7.689 1.00 92.69 120 VAL A N 1
ATOM 888 C CA . VAL A 1 120 ? -5.872 9.020 6.746 1.00 92.69 120 VAL A CA 1
ATOM 889 C C . VAL A 1 120 ? -4.780 9.917 6.173 1.00 92.69 120 VAL A C 1
ATOM 891 O O . VAL A 1 120 ? -5.049 11.033 5.734 1.00 92.69 120 VAL A O 1
ATOM 894 N N . PHE A 1 121 ? -3.546 9.416 6.166 1.00 93.50 121 PHE A N 1
ATOM 895 C CA . PHE A 1 121 ? -2.385 10.076 5.579 1.00 93.50 121 PHE A CA 1
ATOM 896 C C . PHE A 1 121 ? -1.656 9.120 4.645 1.00 93.50 121 PHE A C 1
ATOM 898 O O . PHE A 1 121 ? -1.161 8.076 5.072 1.00 93.50 121 PHE A O 1
ATOM 905 N N . THR A 1 122 ? -1.535 9.495 3.376 1.00 94.00 122 THR A N 1
ATOM 906 C CA . THR A 1 122 ? -0.809 8.705 2.381 1.00 94.00 122 THR A CA 1
ATOM 907 C C . THR A 1 122 ? 0.554 9.297 2.050 1.00 94.00 122 THR A C 1
ATOM 909 O O . THR A 1 122 ? 0.740 10.514 1.993 1.00 94.00 122 THR A O 1
ATOM 912 N N . LYS A 1 123 ? 1.547 8.427 1.842 1.00 93.56 123 LYS A N 1
ATOM 913 C CA . LYS A 1 123 ? 2.897 8.830 1.426 1.00 93.56 123 LYS A CA 1
ATOM 914 C C . LYS A 1 123 ? 3.620 7.721 0.662 1.00 93.56 123 LYS A C 1
ATOM 916 O O . LYS A 1 123 ? 3.375 6.544 0.933 1.00 93.56 123 LYS A O 1
ATOM 921 N N . PRO A 1 124 ? 4.566 8.062 -0.229 1.00 92.38 124 PRO A N 1
ATOM 922 C CA . PRO A 1 124 ? 5.483 7.079 -0.798 1.00 92.38 124 PRO A CA 1
ATOM 923 C C . PRO A 1 124 ? 6.216 6.298 0.303 1.00 92.38 124 PRO A C 1
ATOM 925 O O . PRO A 1 124 ? 6.622 6.875 1.315 1.00 92.38 124 PRO A O 1
ATOM 928 N N . SER A 1 125 ? 6.389 4.993 0.104 1.00 92.06 125 SER A N 1
ATOM 929 C CA . SER A 1 125 ? 7.024 4.087 1.064 1.00 92.06 125 SER A CA 1
ATOM 930 C C . SER A 1 125 ? 7.902 3.047 0.366 1.00 92.06 125 SER A C 1
ATOM 932 O O . SER A 1 125 ? 7.803 2.833 -0.842 1.00 92.06 125 SER A O 1
ATOM 934 N 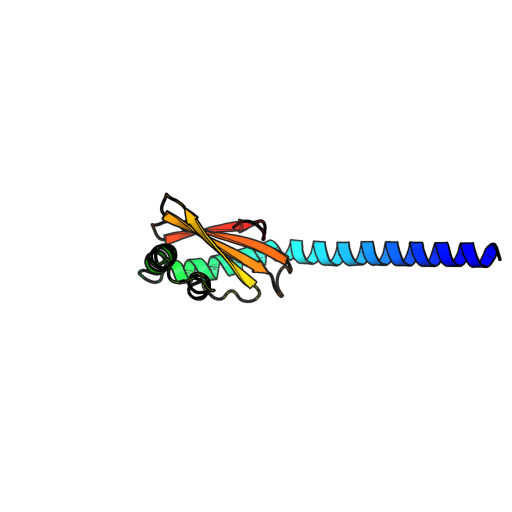N . ASP A 1 126 ? 8.756 2.379 1.140 1.00 87.31 126 ASP A N 1
ATOM 935 C CA . ASP A 1 126 ? 9.470 1.182 0.694 1.00 87.31 126 ASP A CA 1
ATOM 936 C C . ASP A 1 126 ? 8.558 -0.046 0.850 1.00 87.31 126 ASP A C 1
ATOM 938 O O . ASP A 1 126 ? 7.944 -0.251 1.900 1.00 87.31 126 ASP A O 1
ATOM 942 N N . CYS A 1 127 ? 8.506 -0.883 -0.186 1.00 84.56 127 CYS A N 1
ATOM 943 C CA . CYS A 1 127 ? 7.778 -2.150 -0.213 1.00 84.56 127 CYS A CA 1
ATOM 944 C C . CYS A 1 127 ? 8.311 -3.197 0.782 1.00 84.56 127 CYS A C 1
ATOM 946 O O . CYS A 1 127 ? 7.713 -4.261 0.938 1.00 84.56 127 CYS A O 1
ATOM 948 N N . ARG A 1 128 ? 9.466 -2.942 1.411 1.00 77.19 128 ARG A N 1
ATOM 949 C CA . ARG A 1 128 ? 10.117 -3.844 2.375 1.00 77.19 128 ARG A CA 1
ATOM 950 C C . ARG A 1 128 ? 9.853 -3.507 3.840 1.00 77.19 128 ARG A C 1
ATOM 952 O O . ARG A 1 128 ? 10.361 -4.222 4.699 1.00 77.19 128 ARG A O 1
ATOM 959 N N . GLN A 1 129 ? 9.127 -2.433 4.147 1.00 63.38 129 GLN A N 1
ATOM 960 C CA . GLN A 1 129 ? 8.800 -2.118 5.538 1.00 63.38 129 GLN A CA 1
ATOM 961 C C . GLN A 1 129 ? 7.721 -3.083 6.055 1.00 63.38 129 GLN A C 1
ATOM 963 O O . GLN A 1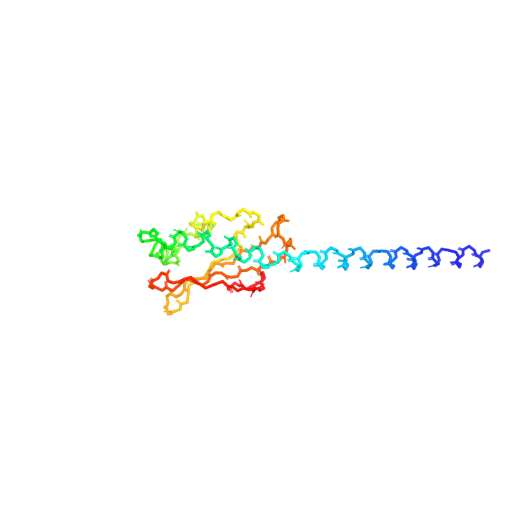 129 ? 6.592 -3.094 5.560 1.00 63.38 129 GLN A O 1
ATOM 968 N N . ILE A 1 130 ? 8.105 -3.908 7.032 1.00 53.97 130 ILE A N 1
ATOM 969 C CA . ILE A 1 130 ? 7.248 -4.831 7.788 1.00 53.97 130 ILE A CA 1
ATOM 970 C C . ILE A 1 130 ? 7.338 -4.425 9.255 1.00 53.97 130 ILE A C 1
ATOM 972 O O . ILE A 1 130 ? 8.489 -4.275 9.730 1.00 53.97 130 ILE A O 1
#

Sequence (130 aa):
MKRVAVWLSFLVLAAIAGLIGYSFWLNNRADTAVPELSFRVDTAVAMAAHDDGFTDRLIWASKVSSFQGDGPLALAPVVAGAEVRSFSVSLDGIVRLIYEGTDLAPGRCVAADITPEGAVFTKPSDCRQI

Secondary structure (DSSP, 8-state):
-HHHHHHHHHHHHHHHHHHHHHHHHHHHHHHHHHHHHHHHHHHHHHHHHTSTTHHHHHHHHHH-TT--SSHHHHTSPPBTTEEEEEEEE-TT--EEEEEEESSSSTT-EEEEEE-TT--EEEEEE-TT--

Radius of gyration: 20.97 Å; chains: 1; boundin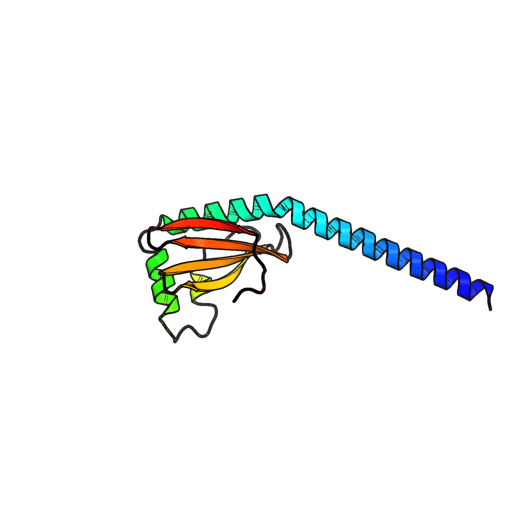g box: 58×27×57 Å

pLDDT: mean 84.11, std 10.95, range [40.94, 95.25]

Foldseek 3Di:
DVVVVVVVVVVVVVVVVVVVVVVVVLLVQLVVLVVVQQVQLQVQLLVQLPPPCLLVVLLVQQVPPPCPDCRSQVSRGDGVQWGWQDWDADPQSWIKTKIAGVPGSHRWIKIWTAHPVSDIDIDTDHSPDD